Protein AF-A0A7C5W7N7-F1 (afdb_monomer_lite)

Foldseek 3Di:
DDDDDPDDDDPDPPDPVVVVLVVLVVVLVVLVVVLVVLVVCCVVVVDPPPVVSVVSVVVSVVSVVVSVVVVVVVVVVVVVVVVVVD

pLDDT: mean 84.19, std 17.35, range [43.28, 98.19]

Radius of gyration: 21.41 Å; chains: 1; bounding box: 48×49×50 Å

Sequence (86 aa):
MEGAVPAKGTAGPGKPFGEFLKDALGEVNSLQVDAEHAVEDLASGRTEDIARVMLAVAKADLAFETMMQIRNKLLEAYQEIMRMNT

Secondary structure (DSSP, 8-state):
----------------HHHHHHHHHHHHHHHHHHHHHHHHHHHTTS---HHHHHHHHHHHHHHHHHHHHHHHHHHHHHHHHHHHT-

Structure (mmCIF, N/CA/C/O backbone):
data_AF-A0A7C5W7N7-F1
#
_entry.id   AF-A0A7C5W7N7-F1
#
loop_
_atom_site.group_PDB
_atom_site.id
_atom_site.type_symbol
_atom_site.label_atom_id
_atom_site.label_alt_id
_atom_site.label_comp_id
_atom_site.label_asym_id
_atom_site.label_entity_id
_atom_site.label_seq_id
_atom_site.pdbx_PDB_ins_code
_atom_site.Cartn_x
_atom_site.Cartn_y
_atom_site.Cartn_z
_atom_site.occupancy
_atom_site.B_iso_or_equiv
_atom_site.auth_seq_id
_atom_site.auth_comp_id
_atom_site.auth_asym_id
_atom_site.auth_atom_id
_atom_site.pdbx_PDB_model_num
ATOM 1 N N . MET A 1 1 ? 33.905 -40.311 -27.705 1.00 51.09 1 MET A N 1
ATOM 2 C CA . MET A 1 1 ? 32.487 -40.466 -27.326 1.00 51.09 1 MET A CA 1
ATOM 3 C C . MET A 1 1 ? 32.275 -39.535 -26.141 1.00 51.09 1 MET A C 1
ATOM 5 O O . MET A 1 1 ? 32.524 -39.931 -25.016 1.00 51.09 1 MET A O 1
ATOM 9 N N . GLU A 1 2 ? 32.194 -38.217 -26.332 1.00 43.28 2 GLU A N 1
ATOM 10 C CA . GLU A 1 2 ? 31.081 -37.484 -26.969 1.00 43.28 2 GLU A CA 1
ATOM 11 C C . GLU A 1 2 ? 29.743 -37.909 -26.353 1.00 43.28 2 GLU A C 1
ATOM 13 O O . GLU A 1 2 ? 29.284 -39.016 -26.600 1.00 43.28 2 GLU A O 1
ATOM 18 N N . GLY A 1 3 ? 29.263 -37.149 -25.367 1.00 44.59 3 GLY A N 1
ATOM 19 C CA . GLY A 1 3 ? 27.989 -36.424 -25.479 1.00 44.59 3 GLY A CA 1
ATOM 20 C C . GLY A 1 3 ? 26.926 -37.154 -24.641 1.00 44.59 3 GLY A C 1
ATOM 21 O O . GLY A 1 3 ? 26.901 -38.371 -24.618 1.00 44.59 3 GLY A O 1
ATOM 22 N N . ALA A 1 4 ? 26.051 -36.535 -23.861 1.00 48.84 4 ALA A N 1
ATOM 23 C CA . ALA A 1 4 ? 25.584 -35.168 -23.847 1.00 48.84 4 ALA A CA 1
ATOM 24 C C . ALA A 1 4 ? 25.094 -34.828 -22.431 1.00 48.84 4 ALA A C 1
ATOM 26 O O . ALA A 1 4 ? 24.374 -35.611 -21.811 1.00 48.84 4 ALA A O 1
ATOM 27 N N . VAL A 1 5 ? 25.430 -33.635 -21.943 1.00 59.53 5 VAL A N 1
ATOM 28 C CA . VAL A 1 5 ? 24.583 -32.976 -20.946 1.00 59.53 5 VAL A CA 1
ATOM 29 C C . VAL A 1 5 ? 23.420 -32.344 -21.715 1.00 59.53 5 VAL A C 1
ATOM 31 O O . VAL A 1 5 ? 23.680 -31.568 -22.639 1.00 59.53 5 VAL A O 1
ATOM 34 N N . PRO A 1 6 ? 22.147 -32.664 -21.425 1.00 51.53 6 PRO A N 1
ATOM 35 C CA . PRO A 1 6 ? 21.049 -31.916 -22.008 1.00 51.53 6 PRO A CA 1
ATOM 36 C C . PRO A 1 6 ? 21.089 -30.499 -21.437 1.00 51.53 6 PRO A C 1
ATOM 38 O O . PRO A 1 6 ? 20.880 -30.254 -20.248 1.00 51.53 6 PRO A O 1
ATOM 41 N N . ALA A 1 7 ? 21.444 -29.575 -22.321 1.00 48.91 7 ALA A N 1
ATOM 42 C CA . ALA A 1 7 ? 21.490 -28.157 -22.070 1.00 48.91 7 ALA A CA 1
ATOM 43 C C . ALA A 1 7 ? 20.088 -27.604 -21.778 1.00 48.91 7 ALA A C 1
ATOM 45 O O . ALA A 1 7 ? 19.141 -27.845 -22.520 1.00 48.91 7 ALA A O 1
ATOM 46 N N . LYS A 1 8 ? 20.047 -26.768 -20.737 1.00 44.19 8 LYS A N 1
ATOM 47 C CA . LYS A 1 8 ? 19.253 -25.540 -20.638 1.00 44.19 8 LYS A CA 1
ATOM 48 C C . LYS A 1 8 ? 17.737 -25.726 -20.757 1.00 44.19 8 LYS A C 1
ATOM 50 O O . LYS A 1 8 ? 17.153 -25.642 -21.833 1.00 44.19 8 LYS A O 1
ATOM 55 N N . GLY A 1 9 ? 17.109 -25.853 -19.586 1.00 43.41 9 GLY A N 1
ATOM 56 C CA . GLY A 1 9 ? 15.687 -25.588 -19.411 1.00 43.41 9 GLY A CA 1
ATOM 57 C C . GLY A 1 9 ? 15.315 -24.277 -20.098 1.00 43.41 9 GLY A C 1
ATOM 58 O O . GLY A 1 9 ? 15.856 -23.210 -19.800 1.00 43.41 9 GLY A O 1
ATOM 59 N N . THR A 1 10 ? 14.429 -24.395 -21.073 1.00 44.75 10 THR A N 1
ATOM 60 C CA . THR A 1 10 ? 13.797 -23.288 -21.770 1.00 44.75 10 THR A CA 1
ATOM 61 C C . THR A 1 10 ? 12.953 -22.524 -20.757 1.00 44.75 10 THR A C 1
ATOM 63 O O . THR A 1 10 ? 11.816 -22.901 -20.476 1.00 44.75 10 THR A O 1
ATOM 66 N N . ALA A 1 11 ? 13.511 -21.456 -20.188 1.00 49.38 11 ALA A N 1
ATOM 67 C CA . ALA A 1 11 ? 12.698 -20.373 -19.666 1.00 49.38 11 ALA A CA 1
ATOM 68 C C . ALA A 1 11 ? 11.872 -19.867 -20.856 1.00 49.38 11 ALA A C 1
ATOM 70 O O . ALA A 1 11 ? 12.418 -19.270 -21.786 1.00 49.38 11 ALA A O 1
ATOM 71 N N . GLY A 1 12 ? 10.584 -20.223 -20.882 1.00 52.84 12 GLY A N 1
ATOM 72 C CA . GLY A 1 12 ? 9.631 -19.671 -21.838 1.00 52.84 12 GLY A CA 1
ATOM 73 C C . GLY A 1 12 ? 9.652 -18.141 -21.776 1.00 52.84 12 GLY A C 1
ATOM 74 O O . GLY A 1 12 ? 10.159 -17.587 -20.796 1.00 52.84 12 GLY A O 1
ATOM 75 N N . PRO A 1 13 ? 9.142 -17.449 -22.807 1.00 55.56 13 PRO A N 1
ATOM 76 C CA . PRO A 1 13 ? 9.110 -15.993 -22.821 1.00 55.56 13 PRO A CA 1
ATOM 77 C C . PRO A 1 13 ? 8.451 -15.508 -21.527 1.00 55.56 13 PRO A C 1
ATOM 79 O O . PRO A 1 13 ? 7.265 -15.744 -21.297 1.00 55.56 13 PRO A O 1
ATOM 82 N N . GLY A 1 14 ? 9.259 -14.916 -20.643 1.00 65.50 14 GLY A N 1
ATOM 83 C CA . GLY A 1 14 ? 8.770 -14.326 -19.408 1.00 65.50 14 GLY A CA 1
ATOM 84 C C . GLY A 1 14 ? 7.701 -13.294 -19.742 1.00 65.50 14 GLY A C 1
ATOM 85 O O . GLY A 1 14 ? 7.727 -12.701 -20.825 1.00 65.50 14 GLY A O 1
ATOM 86 N N . LYS A 1 15 ? 6.750 -13.112 -18.822 1.00 71.56 15 LYS A N 1
ATOM 87 C CA . LYS A 1 15 ? 5.666 -12.136 -18.961 1.00 71.56 15 LYS A CA 1
ATOM 88 C C . LYS A 1 15 ? 6.236 -10.807 -19.486 1.00 71.56 15 LYS A C 1
ATOM 90 O O . LYS A 1 15 ? 7.255 -10.359 -18.945 1.00 71.56 15 LYS A O 1
ATOM 95 N N . PRO A 1 16 ? 5.640 -10.189 -20.525 1.00 79.50 16 PRO A N 1
ATOM 96 C CA . PRO A 1 16 ? 6.100 -8.901 -21.020 1.00 79.50 16 PRO A CA 1
ATOM 97 C C . PRO A 1 16 ? 6.242 -7.929 -19.856 1.00 79.50 16 PRO A C 1
ATOM 99 O O . PRO A 1 16 ? 5.364 -7.844 -19.000 1.00 79.50 16 PRO A O 1
ATOM 102 N N . PHE A 1 17 ? 7.344 -7.186 -19.817 1.00 74.12 17 PHE A N 1
ATOM 103 C CA . PHE A 1 17 ? 7.641 -6.312 -18.686 1.00 74.12 17 PHE A CA 1
ATOM 104 C C . PHE A 1 17 ? 6.488 -5.329 -18.375 1.00 74.12 17 PHE A C 1
ATOM 106 O O . PHE A 1 17 ? 6.191 -5.056 -17.215 1.00 74.12 17 PHE A O 1
ATOM 113 N N . GLY A 1 18 ? 5.783 -4.844 -19.404 1.00 81.88 18 GLY A N 1
ATOM 114 C CA . GLY A 1 18 ? 4.605 -3.989 -19.229 1.00 81.88 18 GLY A CA 1
ATOM 115 C C . GLY A 1 18 ? 3.440 -4.668 -18.496 1.00 81.88 18 GLY A C 1
ATOM 116 O O . GLY A 1 18 ? 2.739 -4.005 -17.736 1.00 81.88 18 GLY A O 1
ATOM 117 N N . G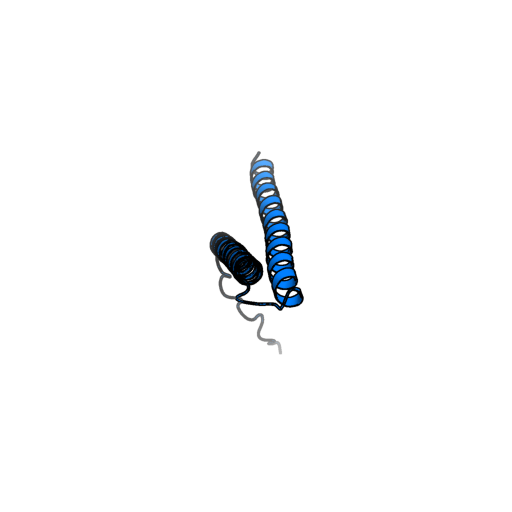LU A 1 19 ? 3.254 -5.980 -18.665 1.00 85.81 19 GLU A N 1
ATOM 118 C CA . GLU A 1 19 ? 2.271 -6.751 -17.893 1.00 85.81 19 GLU A CA 1
ATOM 119 C C . GLU A 1 19 ? 2.708 -6.896 -16.436 1.00 85.81 19 GLU A C 1
ATOM 121 O O . GLU A 1 19 ? 1.896 -6.687 -15.544 1.00 85.81 19 GLU A O 1
ATOM 126 N N . PHE A 1 20 ? 3.995 -7.153 -16.185 1.00 84.25 20 PHE A N 1
ATOM 127 C CA . PHE A 1 20 ? 4.535 -7.184 -14.823 1.00 84.25 20 PHE A CA 1
ATOM 128 C C . PHE A 1 20 ? 4.347 -5.842 -14.100 1.00 84.25 20 PHE A C 1
ATOM 130 O O . PHE A 1 20 ? 3.911 -5.811 -12.952 1.00 84.25 20 PHE A O 1
ATOM 137 N N . LEU A 1 21 ? 4.619 -4.722 -14.778 1.00 85.00 21 LEU A N 1
ATOM 138 C CA . LEU A 1 21 ? 4.396 -3.389 -14.217 1.00 85.00 21 LEU A CA 1
ATOM 139 C C . LEU A 1 21 ? 2.912 -3.139 -13.920 1.00 85.00 21 LEU A C 1
ATOM 141 O O . LEU A 1 21 ? 2.582 -2.573 -12.882 1.00 85.00 21 LEU A O 1
ATOM 145 N N . LYS A 1 22 ? 2.018 -3.559 -14.821 1.00 90.12 22 LYS A N 1
ATOM 146 C CA . LYS A 1 22 ? 0.571 -3.436 -14.627 1.00 90.12 22 LYS A CA 1
ATOM 147 C C . LYS A 1 22 ? 0.094 -4.239 -13.417 1.00 90.12 22 LYS A C 1
ATOM 149 O O . LYS A 1 22 ? -0.706 -3.725 -12.639 1.00 90.12 22 LYS A O 1
ATOM 154 N N . ASP A 1 23 ? 0.597 -5.458 -13.255 1.00 90.88 23 ASP A N 1
ATOM 155 C CA . ASP A 1 23 ? 0.279 -6.308 -12.108 1.00 90.88 23 ASP A CA 1
ATOM 156 C C . ASP A 1 23 ? 0.774 -5.666 -10.804 1.00 90.88 23 ASP A C 1
ATOM 158 O O . ASP A 1 23 ? 0.003 -5.535 -9.857 1.00 90.88 23 ASP A O 1
ATOM 162 N N . ALA A 1 24 ? 2.014 -5.164 -10.788 1.00 88.81 24 ALA A N 1
ATOM 163 C CA . ALA A 1 24 ? 2.580 -4.469 -9.633 1.00 88.81 24 ALA A CA 1
ATOM 164 C C . ALA A 1 24 ? 1.782 -3.206 -9.255 1.00 88.81 24 ALA A C 1
ATOM 166 O O . ALA A 1 24 ? 1.540 -2.966 -8.074 1.00 88.81 24 ALA A O 1
ATOM 167 N N . LEU A 1 25 ? 1.317 -2.421 -10.239 1.00 93.50 25 LEU A N 1
ATOM 168 C CA . LEU A 1 25 ? 0.406 -1.296 -9.985 1.00 93.50 25 LEU A CA 1
ATOM 169 C C . LEU A 1 25 ? -0.897 -1.753 -9.322 1.00 93.50 25 LEU A C 1
ATOM 171 O O . LEU A 1 25 ? -1.377 -1.106 -8.393 1.00 93.50 2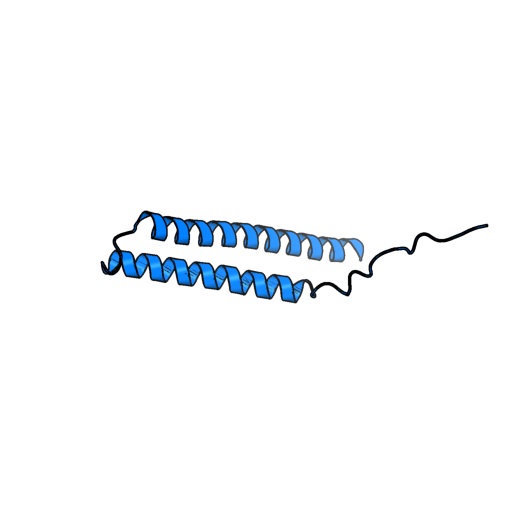5 LEU A O 1
ATOM 175 N N . GLY A 1 26 ? -1.482 -2.843 -9.821 1.00 95.88 26 GLY A N 1
ATOM 176 C CA . GLY A 1 26 ? -2.710 -3.408 -9.268 1.00 95.88 26 GLY A CA 1
ATOM 177 C C . GLY A 1 26 ? -2.532 -3.877 -7.825 1.00 95.88 26 GLY A C 1
ATOM 178 O O . GLY A 1 26 ? -3.414 -3.666 -6.991 1.00 95.88 26 GLY A O 1
ATOM 179 N N . GLU A 1 27 ? -1.378 -4.461 -7.514 1.00 94.88 27 GLU A N 1
ATOM 180 C CA . GLU A 1 27 ? -1.039 -4.916 -6.169 1.00 94.88 27 GLU A CA 1
ATOM 181 C C . GLU A 1 27 ? -0.842 -3.745 -5.199 1.00 94.88 27 GLU A C 1
ATOM 183 O O . GLU A 1 27 ? -1.452 -3.736 -4.132 1.00 94.88 27 GLU A O 1
ATOM 188 N N . VAL A 1 28 ? -0.101 -2.703 -5.593 1.00 96.38 28 VAL A N 1
ATOM 189 C CA . VAL A 1 28 ? 0.048 -1.474 -4.788 1.00 96.38 28 VAL A CA 1
ATOM 190 C C . VAL A 1 28 ? -1.305 -0.813 -4.523 1.00 96.38 28 VAL A C 1
ATOM 192 O O . VAL A 1 28 ? -1.582 -0.421 -3.391 1.00 96.38 28 VAL A O 1
ATOM 195 N N . ASN A 1 29 ? -2.172 -0.727 -5.536 1.00 97.31 29 ASN A N 1
ATOM 196 C CA . ASN A 1 29 ? -3.520 -0.184 -5.368 1.00 97.31 29 ASN A CA 1
ATOM 197 C C . ASN A 1 29 ? -4.353 -1.020 -4.386 1.00 97.31 29 ASN A C 1
ATOM 199 O O . ASN A 1 29 ? -5.053 -0.466 -3.546 1.00 97.31 29 ASN A O 1
ATOM 203 N N . SER A 1 30 ? -4.271 -2.348 -4.479 1.00 98.00 30 SER A N 1
ATOM 204 C CA . SER A 1 30 ? -4.992 -3.238 -3.562 1.00 98.00 30 SER A CA 1
ATOM 205 C C . SER A 1 30 ? -4.515 -3.049 -2.120 1.00 98.00 30 SER A C 1
ATOM 207 O O . SER A 1 30 ? -5.336 -2.926 -1.220 1.00 98.00 30 SER A O 1
ATOM 209 N N . LEU A 1 31 ? -3.200 -2.924 -1.907 1.00 97.94 31 LEU A N 1
ATOM 210 C CA . LEU A 1 31 ? -2.632 -2.656 -0.584 1.00 97.94 31 LEU A CA 1
ATOM 211 C C . LEU A 1 31 ? -3.052 -1.289 -0.023 1.00 97.94 31 LEU A C 1
ATOM 213 O O . LEU A 1 31 ? -3.292 -1.188 1.177 1.00 97.94 31 LEU A O 1
ATOM 217 N N . GLN A 1 32 ? -3.162 -0.255 -0.865 1.00 97.62 32 GLN A N 1
ATOM 218 C CA . GLN A 1 32 ? -3.687 1.051 -0.442 1.00 97.62 32 GLN A CA 1
ATOM 219 C C . GLN A 1 32 ? -5.146 0.958 -0.000 1.00 97.62 32 GLN A C 1
ATOM 221 O O . GLN A 1 32 ? -5.467 1.409 1.094 1.00 97.62 32 GLN A O 1
ATOM 226 N N . VAL A 1 33 ? -6.005 0.319 -0.798 1.00 98.19 33 VAL A N 1
ATOM 227 C CA . VAL A 1 33 ? -7.424 0.130 -0.452 1.00 98.19 33 VAL A CA 1
ATOM 228 C C . VAL A 1 33 ? -7.576 -0.683 0.838 1.00 98.19 33 VAL A C 1
ATOM 230 O O . VAL A 1 33 ? -8.380 -0.340 1.702 1.00 98.19 33 VAL A O 1
ATOM 233 N N . ASP A 1 34 ? -6.775 -1.735 1.016 1.00 97.50 34 ASP A N 1
ATOM 234 C CA . ASP A 1 34 ? -6.777 -2.531 2.246 1.00 97.50 34 ASP A CA 1
ATOM 235 C C . ASP A 1 34 ? -6.350 -1.703 3.470 1.00 97.50 34 ASP A C 1
ATOM 237 O O . ASP A 1 34 ? -6.930 -1.841 4.550 1.00 97.50 34 ASP A O 1
ATOM 241 N N . ALA A 1 35 ? -5.345 -0.836 3.315 1.00 97.88 35 ALA A N 1
ATOM 242 C CA . ALA A 1 35 ? -4.905 0.070 4.369 1.00 97.88 35 ALA A CA 1
ATOM 243 C C . ALA A 1 35 ? -5.976 1.120 4.706 1.00 97.88 35 ALA A C 1
ATOM 245 O O . ALA A 1 35 ? -6.234 1.356 5.886 1.00 97.88 35 ALA A O 1
ATOM 246 N N . GLU A 1 36 ? -6.636 1.701 3.701 1.00 97.94 36 GLU A N 1
ATOM 247 C CA . GLU A 1 36 ? -7.749 2.642 3.878 1.00 97.94 36 GLU A CA 1
ATOM 248 C C . GLU A 1 36 ? -8.901 1.999 4.654 1.00 97.94 36 GLU A C 1
ATOM 250 O O . GLU A 1 36 ? -9.323 2.536 5.679 1.00 97.94 36 GLU A O 1
ATOM 255 N N . HIS A 1 37 ? -9.345 0.805 4.251 1.00 97.94 37 HIS A N 1
ATOM 256 C CA . HIS A 1 37 ? -10.388 0.075 4.973 1.00 97.94 37 HIS A CA 1
ATOM 257 C C . HIS A 1 37 ? -9.985 -0.242 6.416 1.00 97.94 37 HIS A C 1
ATOM 259 O O . HIS A 1 37 ? -10.794 -0.088 7.329 1.00 97.94 37 HIS A O 1
ATOM 265 N N . ALA A 1 38 ? -8.734 -0.650 6.652 1.00 97.31 38 ALA A N 1
ATOM 266 C CA . ALA A 1 38 ? -8.252 -0.919 8.004 1.00 97.31 38 ALA A CA 1
ATOM 267 C C . ALA A 1 38 ? -8.285 0.346 8.883 1.00 97.31 38 ALA A C 1
ATOM 269 O O . ALA A 1 38 ? -8.678 0.286 10.050 1.00 97.31 38 ALA A O 1
ATOM 270 N N . VAL A 1 39 ? -7.908 1.499 8.323 1.00 97.56 39 VAL A N 1
ATOM 271 C CA . VAL A 1 39 ? -7.976 2.796 9.010 1.00 97.56 39 VAL A CA 1
ATOM 272 C C . VAL A 1 39 ? -9.424 3.201 9.284 1.00 97.56 39 VAL A C 1
ATOM 274 O O . VAL A 1 39 ? -9.729 3.644 10.391 1.00 97.56 39 VAL A O 1
ATOM 277 N N . GLU A 1 40 ? -10.332 3.015 8.327 1.00 97.81 40 GLU A N 1
ATOM 278 C CA . GLU A 1 40 ? -11.760 3.284 8.514 1.00 97.81 40 GLU A CA 1
ATOM 279 C C . GLU A 1 40 ? -12.387 2.387 9.582 1.00 97.81 40 GLU A C 1
ATOM 281 O O . GLU A 1 40 ? -13.160 2.860 10.421 1.00 97.81 40 GLU A O 1
ATOM 286 N N . ASP A 1 41 ? -12.055 1.098 9.586 1.00 97.25 41 ASP A N 1
ATOM 287 C CA . ASP A 1 41 ? -12.517 0.151 10.597 1.00 97.25 41 ASP A CA 1
ATOM 288 C C . ASP A 1 41 ? -12.050 0.571 11.991 1.00 97.25 41 ASP A C 1
ATOM 290 O O . ASP A 1 41 ? -12.822 0.492 12.948 1.00 97.25 41 ASP A O 1
ATOM 294 N N . LEU A 1 42 ? -10.815 1.061 12.113 1.00 97.00 42 LEU A N 1
ATOM 295 C CA . LEU A 1 42 ? -10.283 1.549 13.382 1.00 97.00 42 LEU A CA 1
ATOM 296 C C . LEU A 1 42 ? -10.979 2.841 13.820 1.00 97.00 42 LEU A C 1
ATOM 298 O O . LEU A 1 42 ? -11.431 2.951 14.957 1.00 97.00 42 LEU A O 1
ATOM 302 N N . ALA A 1 43 ? -11.111 3.809 12.912 1.00 96.12 43 ALA A N 1
ATOM 303 C CA . ALA A 1 43 ? -11.737 5.100 13.194 1.00 96.12 43 ALA A CA 1
ATOM 304 C C . ALA A 1 43 ? -13.230 4.973 13.541 1.00 96.12 43 ALA A C 1
ATOM 306 O O . ALA A 1 43 ? -13.756 5.757 14.330 1.00 96.12 43 ALA A O 1
ATOM 307 N N . SER A 1 44 ? -13.910 3.979 12.967 1.00 97.19 44 SER A N 1
ATOM 308 C CA . SER A 1 44 ? -15.316 3.671 13.249 1.00 97.19 44 SER A CA 1
ATOM 309 C C . SER A 1 44 ? -15.521 2.739 14.448 1.00 97.19 44 SER A C 1
ATOM 311 O O . SER A 1 44 ? -16.667 2.471 14.811 1.00 97.19 44 SER A O 1
ATOM 313 N N . GLY A 1 45 ? -14.443 2.242 15.066 1.00 94.56 45 GLY A N 1
ATOM 314 C CA . GLY A 1 45 ? -14.502 1.308 16.192 1.00 94.56 45 GLY A CA 1
ATOM 3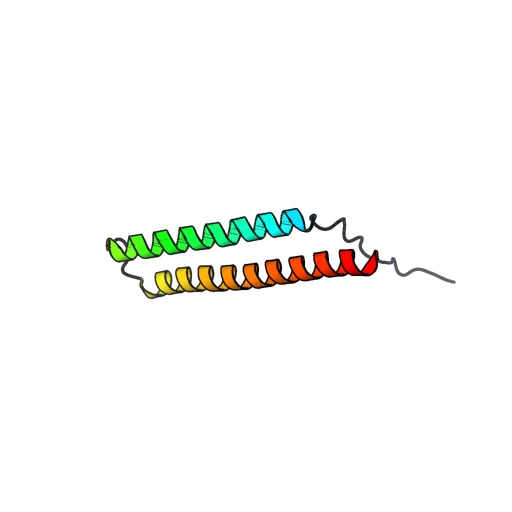15 C C . GLY A 1 45 ? -14.938 -0.113 15.816 1.00 94.56 45 GLY A C 1
ATOM 316 O O . GLY A 1 45 ? -15.275 -0.900 16.697 1.00 94.56 45 GLY A O 1
ATOM 317 N N . ARG A 1 46 ? -14.945 -0.466 14.521 1.00 95.75 46 ARG A N 1
ATOM 318 C CA . ARG A 1 46 ? -15.179 -1.844 14.047 1.00 95.75 46 ARG A CA 1
ATOM 319 C C . ARG A 1 46 ? -14.000 -2.771 14.350 1.00 95.75 46 ARG A C 1
ATOM 321 O O . ARG A 1 46 ? -14.187 -3.983 14.420 1.00 95.75 46 ARG A O 1
ATOM 328 N N . THR A 1 47 ? -12.807 -2.214 14.549 1.00 92.44 47 THR A N 1
ATOM 329 C CA . THR A 1 47 ? -11.628 -2.929 15.051 1.00 92.44 47 THR A CA 1
ATOM 330 C C . THR A 1 47 ? -10.903 -2.102 16.109 1.00 92.44 47 THR A C 1
ATOM 332 O O . THR A 1 47 ? -10.865 -0.879 16.029 1.00 92.44 47 THR A O 1
ATOM 335 N N . GLU A 1 48 ? -10.291 -2.777 17.080 1.00 95.50 48 GLU A N 1
ATOM 336 C CA . GLU A 1 48 ? -9.384 -2.180 18.075 1.00 95.50 48 GLU A CA 1
ATOM 337 C C . GLU A 1 48 ? -7.921 -2.603 17.837 1.00 95.50 48 GLU A C 1
ATOM 339 O O . GLU A 1 48 ? -7.010 -2.189 18.556 1.00 95.50 48 GLU A O 1
ATOM 344 N N . ASP A 1 49 ? -7.672 -3.435 16.819 1.00 96.00 49 ASP A N 1
ATOM 345 C CA . ASP A 1 49 ? -6.342 -3.953 16.499 1.00 96.00 49 ASP A CA 1
ATOM 346 C C . ASP A 1 49 ? -5.510 -2.913 15.734 1.00 96.00 49 ASP A C 1
ATOM 348 O O . ASP A 1 49 ? -5.364 -2.950 14.510 1.00 96.00 49 ASP A O 1
ATOM 352 N N . ILE A 1 50 ? -4.943 -1.970 16.487 1.00 95.50 50 ILE A N 1
ATOM 353 C CA . ILE A 1 50 ? -4.075 -0.910 15.960 1.00 95.50 50 ILE A CA 1
ATOM 354 C C . ILE A 1 50 ? -2.836 -1.504 15.276 1.00 95.50 50 ILE A C 1
ATOM 356 O O . ILE A 1 50 ? -2.393 -0.988 14.251 1.00 95.50 50 ILE A O 1
ATOM 360 N N . ALA A 1 51 ? -2.271 -2.593 15.807 1.00 97.19 51 ALA A N 1
ATOM 361 C CA . ALA A 1 51 ? -1.055 -3.193 15.260 1.00 97.19 51 ALA A CA 1
ATOM 362 C C . ALA A 1 51 ? -1.279 -3.700 13.830 1.00 97.19 51 ALA A C 1
ATOM 364 O O . ALA A 1 51 ? -0.446 -3.473 12.949 1.00 97.19 51 ALA A O 1
ATOM 365 N N . ARG A 1 52 ? -2.427 -4.333 13.575 1.00 95.88 52 ARG A N 1
ATOM 366 C CA . ARG A 1 52 ? -2.805 -4.792 12.238 1.00 95.88 52 ARG A CA 1
ATOM 367 C C . ARG A 1 52 ? -3.033 -3.643 11.262 1.00 95.88 52 ARG A C 1
ATOM 369 O O . ARG A 1 52 ? -2.609 -3.748 10.113 1.00 95.88 52 ARG A O 1
ATOM 376 N N . VAL A 1 53 ? -3.663 -2.562 11.714 1.00 97.31 53 VAL A N 1
ATOM 377 C CA . VAL A 1 53 ? -3.912 -1.367 10.891 1.00 97.31 53 VAL A CA 1
ATOM 378 C C . VAL A 1 53 ? -2.590 -0.714 10.500 1.00 97.31 53 VAL A C 1
ATOM 380 O O . VAL A 1 53 ? -2.328 -0.505 9.319 1.00 97.31 53 VAL A O 1
ATOM 383 N N . MET A 1 54 ? -1.701 -0.497 11.472 1.00 97.31 54 MET A N 1
ATOM 384 C CA . MET A 1 54 ? -0.369 0.061 11.226 1.00 97.31 54 MET A CA 1
ATOM 385 C C . MET A 1 54 ? 0.460 -0.831 10.294 1.00 97.31 54 MET A C 1
ATOM 387 O O . MET A 1 54 ? 1.187 -0.325 9.444 1.00 97.31 54 MET A O 1
ATOM 391 N N . LEU A 1 55 ? 0.328 -2.157 10.407 1.00 97.56 55 LEU A N 1
ATOM 392 C CA . LEU A 1 55 ? 0.986 -3.089 9.494 1.00 97.56 55 LEU A CA 1
ATOM 393 C C . LEU A 1 55 ? 0.434 -2.997 8.064 1.00 97.56 55 LEU A C 1
ATOM 395 O O . LEU A 1 55 ? 1.210 -3.106 7.118 1.00 97.56 55 LEU A O 1
ATOM 399 N N . ALA A 1 56 ? -0.879 -2.826 7.892 1.00 97.56 56 ALA A N 1
ATOM 400 C CA . ALA A 1 56 ? -1.488 -2.650 6.573 1.00 97.56 56 ALA A CA 1
ATOM 401 C C . ALA A 1 56 ? -0.974 -1.369 5.897 1.00 97.56 56 ALA A C 1
ATOM 403 O O . ALA A 1 56 ? -0.512 -1.426 4.759 1.00 97.56 56 ALA A O 1
ATOM 404 N N . VAL A 1 57 ? -0.944 -0.257 6.639 1.00 97.81 57 VAL A N 1
ATOM 405 C CA . VAL A 1 57 ? -0.386 1.021 6.168 1.00 97.81 57 VAL A CA 1
ATOM 406 C C . VAL A 1 57 ? 1.092 0.871 5.795 1.00 97.81 57 VAL A C 1
ATOM 408 O O . VAL A 1 57 ? 1.477 1.183 4.672 1.00 97.81 57 VAL A O 1
ATOM 411 N N . ALA A 1 58 ? 1.911 0.284 6.673 1.00 97.81 58 ALA A N 1
ATOM 412 C CA . ALA A 1 58 ? 3.338 0.093 6.407 1.00 97.81 58 ALA A CA 1
ATOM 413 C C . ALA A 1 58 ? 3.610 -0.782 5.169 1.00 97.81 58 ALA A C 1
ATOM 415 O O . ALA A 1 58 ? 4.577 -0.554 4.441 1.00 97.81 58 ALA A O 1
ATOM 416 N N . LYS A 1 59 ? 2.765 -1.790 4.912 1.00 97.19 59 LYS A N 1
ATOM 417 C CA . LYS A 1 59 ? 2.852 -2.607 3.692 1.00 97.19 59 LYS A CA 1
ATOM 418 C C . LYS A 1 59 ? 2.540 -1.792 2.442 1.00 97.19 59 LYS A C 1
ATOM 420 O O . LYS A 1 59 ? 3.259 -1.934 1.455 1.00 97.19 59 LYS A O 1
ATOM 425 N N . ALA A 1 60 ? 1.491 -0.972 2.480 1.00 97.81 60 ALA A N 1
ATOM 426 C CA . ALA A 1 60 ? 1.113 -0.117 1.360 1.00 97.81 60 ALA A CA 1
ATOM 427 C C . ALA A 1 60 ? 2.226 0.890 1.024 1.00 97.81 60 ALA A C 1
ATOM 429 O O . ALA A 1 60 ? 2.609 1.003 -0.142 1.00 97.81 60 ALA A O 1
ATOM 430 N N . ASP A 1 61 ? 2.806 1.532 2.042 1.00 97.38 61 ASP A N 1
ATOM 431 C CA . ASP A 1 61 ? 3.904 2.492 1.878 1.00 97.38 61 ASP A CA 1
ATOM 432 C C . ASP A 1 61 ? 5.147 1.835 1.267 1.00 97.38 61 ASP A C 1
ATOM 434 O O . ASP A 1 61 ? 5.665 2.296 0.247 1.00 97.38 61 ASP A O 1
ATOM 438 N N . LEU A 1 62 ? 5.591 0.703 1.824 1.00 97.12 62 LEU A N 1
ATOM 439 C CA . LEU A 1 62 ? 6.756 -0.021 1.312 1.00 97.12 62 LEU A CA 1
ATOM 440 C C . LEU A 1 62 ? 6.557 -0.482 -0.141 1.00 97.12 62 LEU A C 1
ATOM 442 O O . LEU A 1 62 ? 7.470 -0.384 -0.969 1.00 97.12 62 LEU A O 1
ATOM 446 N N . ALA A 1 63 ? 5.369 -0.996 -0.465 1.00 96.06 63 ALA A N 1
ATOM 447 C CA . ALA A 1 63 ? 5.048 -1.429 -1.820 1.00 96.06 63 ALA A CA 1
ATOM 448 C C . ALA A 1 63 ? 5.058 -0.247 -2.803 1.00 96.06 63 ALA A C 1
ATOM 450 O O . ALA A 1 63 ? 5.600 -0.359 -3.906 1.00 96.06 63 ALA A O 1
ATOM 451 N N . PHE A 1 64 ? 4.528 0.906 -2.390 1.00 95.25 64 PHE A N 1
ATOM 452 C CA . PHE A 1 64 ? 4.544 2.127 -3.187 1.00 95.25 64 PHE A CA 1
ATOM 453 C C . PHE A 1 64 ? 5.967 2.650 -3.433 1.00 95.25 64 PHE A C 1
ATOM 455 O O . PHE A 1 64 ? 6.330 2.940 -4.577 1.00 95.25 64 PHE A O 1
ATOM 462 N N . GLU A 1 65 ? 6.805 2.717 -2.396 1.00 95.75 65 G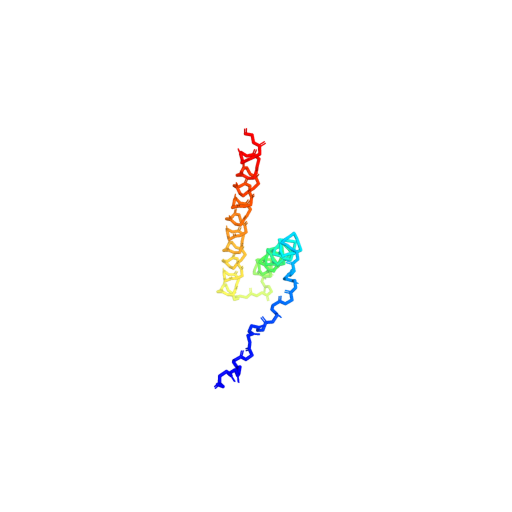LU A N 1
ATOM 463 C CA . GLU A 1 65 ? 8.215 3.107 -2.529 1.00 95.75 65 GLU A CA 1
ATOM 464 C C . GLU A 1 65 ? 8.961 2.189 -3.502 1.00 95.75 65 GLU A C 1
ATOM 466 O O . GLU A 1 65 ? 9.675 2.653 -4.397 1.00 95.75 65 GLU A O 1
ATOM 471 N N . THR A 1 66 ? 8.734 0.882 -3.379 1.00 93.81 66 THR A N 1
ATOM 472 C CA . THR A 1 66 ? 9.317 -0.122 -4.275 1.00 93.81 66 THR A CA 1
ATOM 473 C C . THR A 1 66 ? 8.872 0.111 -5.720 1.00 93.81 66 THR A C 1
ATOM 475 O O . THR A 1 66 ? 9.690 0.114 -6.643 1.00 93.81 66 THR A O 1
ATOM 478 N N . MET A 1 67 ? 7.586 0.381 -5.945 1.00 91.00 67 MET A N 1
ATOM 479 C CA . MET A 1 67 ? 7.061 0.681 -7.275 1.00 91.00 67 MET A CA 1
ATOM 480 C C . MET A 1 67 ? 7.671 1.959 -7.866 1.00 91.00 67 MET A C 1
ATOM 482 O O . MET A 1 67 ? 7.983 1.999 -9.058 1.00 91.00 67 MET A O 1
ATOM 486 N N . MET A 1 68 ? 7.885 2.995 -7.057 1.00 92.50 68 MET A N 1
ATOM 487 C CA . MET A 1 68 ? 8.544 4.226 -7.499 1.00 92.50 68 MET A CA 1
ATOM 488 C C . MET A 1 68 ? 9.986 3.970 -7.949 1.00 92.50 68 MET A C 1
ATOM 490 O O . MET A 1 68 ? 10.411 4.509 -8.973 1.00 92.50 68 MET A O 1
ATOM 494 N N . GLN A 1 69 ? 10.721 3.100 -7.252 1.00 92.00 69 GLN A N 1
ATOM 495 C CA . GLN A 1 69 ? 12.058 2.680 -7.681 1.00 92.00 69 GLN A CA 1
ATOM 496 C C . GLN A 1 69 ? 12.017 1.949 -9.026 1.00 92.00 69 GLN A C 1
ATOM 498 O O . GLN A 1 69 ? 12.812 2.256 -9.918 1.00 92.00 69 GLN A O 1
ATOM 503 N N . ILE A 1 70 ? 11.055 1.040 -9.211 1.00 88.19 70 ILE A N 1
ATOM 504 C CA . ILE A 1 70 ? 10.852 0.341 -10.487 1.00 88.19 70 ILE A CA 1
ATOM 505 C C . ILE A 1 70 ? 10.538 1.350 -11.598 1.00 88.19 70 ILE A C 1
ATOM 507 O O . ILE A 1 70 ? 11.185 1.331 -12.645 1.00 88.19 70 ILE A O 1
ATOM 511 N N . ARG A 1 71 ? 9.603 2.280 -11.366 1.00 86.38 71 ARG A N 1
ATOM 512 C CA . ARG A 1 71 ? 9.254 3.352 -12.311 1.00 86.38 71 ARG A CA 1
ATOM 513 C C . ARG A 1 71 ? 10.482 4.165 -12.718 1.00 86.38 71 ARG A C 1
ATOM 515 O O . ARG A 1 71 ? 10.687 4.390 -13.909 1.00 86.38 71 ARG A O 1
ATOM 522 N N . ASN A 1 72 ? 11.295 4.594 -11.757 1.00 91.12 72 ASN A N 1
ATOM 523 C CA . ASN A 1 72 ? 12.507 5.365 -12.034 1.00 91.12 72 ASN A CA 1
ATOM 524 C C . ASN A 1 72 ? 13.488 4.558 -12.886 1.00 91.12 72 ASN A C 1
ATOM 526 O O . ASN A 1 72 ? 13.974 5.059 -13.900 1.00 91.12 72 ASN A O 1
ATOM 530 N N . LYS A 1 73 ? 13.697 3.279 -12.550 1.00 87.94 73 LYS A N 1
ATOM 531 C CA . LYS A 1 73 ? 14.611 2.420 -13.305 1.00 87.94 73 LYS A CA 1
ATOM 532 C C . LYS A 1 73 ? 14.168 2.204 -14.750 1.00 87.94 73 LYS A C 1
ATOM 534 O O . LYS A 1 73 ? 15.001 2.055 -15.642 1.00 87.94 73 LYS A O 1
ATOM 539 N N . LEU A 1 74 ? 12.862 2.231 -14.998 1.00 83.06 74 LEU A N 1
ATOM 540 C CA . LEU A 1 74 ? 12.315 2.148 -16.347 1.00 83.06 74 LEU A CA 1
ATOM 541 C C . LEU A 1 74 ? 12.522 3.408 -17.161 1.00 83.06 74 LEU A C 1
ATOM 543 O O . LEU A 1 74 ? 12.844 3.317 -18.343 1.00 83.06 74 LEU A O 1
ATOM 547 N N . LEU A 1 75 ? 12.345 4.570 -16.540 1.00 86.56 75 LEU A N 1
ATOM 548 C CA . LEU A 1 75 ? 12.634 5.835 -17.200 1.00 86.56 75 LEU A CA 1
ATOM 549 C C . LEU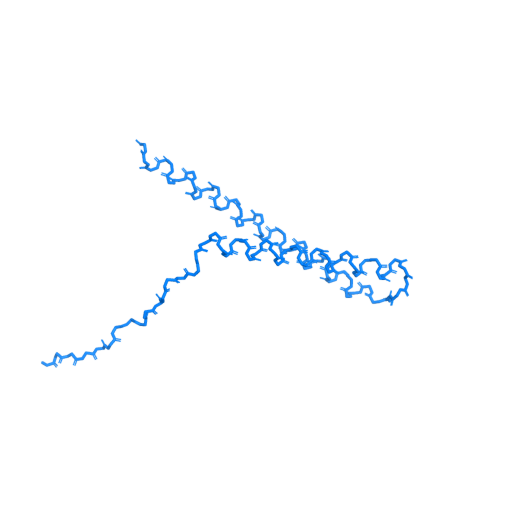 A 1 75 ? 14.118 5.915 -17.574 1.00 86.56 75 LEU A C 1
ATOM 551 O O . LEU A 1 75 ? 14.430 6.319 -18.690 1.00 86.56 75 LEU A O 1
ATOM 555 N N . GLU A 1 76 ? 15.015 5.452 -16.698 1.00 88.25 76 GLU A N 1
ATOM 556 C CA . GLU A 1 76 ? 16.446 5.321 -17.003 1.00 88.25 76 GLU A CA 1
ATOM 557 C C . GLU A 1 76 ? 16.699 4.371 -18.181 1.00 88.25 76 GLU A C 1
ATOM 559 O O . GLU A 1 76 ? 17.388 4.738 -19.128 1.00 88.25 76 GLU A O 1
ATOM 564 N N . ALA A 1 77 ? 16.122 3.164 -18.160 1.00 85.25 77 ALA A N 1
ATOM 565 C CA . ALA A 1 77 ? 16.301 2.186 -19.234 1.00 85.25 77 ALA A CA 1
ATOM 566 C C . ALA A 1 77 ? 15.789 2.708 -20.588 1.00 85.25 77 ALA A C 1
ATOM 568 O O . ALA A 1 77 ? 16.429 2.503 -21.618 1.00 85.25 77 ALA A O 1
ATOM 569 N N . TYR A 1 78 ? 14.661 3.424 -20.588 1.00 83.19 78 TYR A N 1
ATOM 570 C CA . TYR A 1 78 ? 14.134 4.081 -21.781 1.00 83.19 78 TYR A CA 1
ATOM 571 C C . TYR A 1 78 ? 15.075 5.180 -22.298 1.00 83.19 78 TYR A C 1
ATOM 573 O O . TYR A 1 78 ? 15.352 5.248 -23.496 1.00 83.19 78 TYR A O 1
ATOM 581 N N . GLN A 1 79 ? 15.601 6.022 -21.403 1.00 85.75 79 GLN A N 1
ATOM 582 C CA . GLN A 1 79 ? 16.564 7.068 -21.761 1.00 85.75 79 GLN A CA 1
ATOM 583 C C . GLN A 1 79 ? 17.869 6.490 -22.327 1.00 85.75 79 GLN A C 1
ATOM 585 O O . GLN A 1 79 ? 18.411 7.044 -23.282 1.00 85.75 79 GLN A O 1
ATOM 590 N N . GLU A 1 80 ? 18.353 5.372 -21.784 1.00 82.31 80 GLU A N 1
ATOM 591 C CA . GLU A 1 80 ? 19.569 4.705 -22.260 1.00 82.31 80 GLU A CA 1
ATOM 592 C C . GLU A 1 80 ? 19.404 4.164 -23.688 1.00 82.31 80 GLU A C 1
ATOM 594 O O . GLU A 1 80 ? 20.263 4.392 -24.539 1.00 82.31 80 GLU A O 1
ATOM 599 N N . ILE A 1 81 ? 18.265 3.529 -23.998 1.00 80.69 81 ILE A N 1
ATOM 600 C CA . ILE A 1 81 ? 17.955 3.060 -25.361 1.00 80.69 81 ILE A CA 1
ATOM 601 C C . ILE A 1 81 ? 17.964 4.230 -26.355 1.00 80.69 81 ILE A C 1
ATOM 603 O O . ILE A 1 81 ? 18.519 4.113 -27.447 1.00 80.69 81 ILE A O 1
ATOM 607 N N . MET A 1 82 ? 17.386 5.372 -25.971 1.00 79.12 82 MET A N 1
ATOM 608 C CA . MET A 1 82 ? 17.367 6.576 -26.808 1.00 79.12 82 MET A CA 1
ATOM 609 C C . MET A 1 82 ? 18.774 7.145 -27.040 1.00 79.12 82 MET A C 1
ATOM 611 O O . MET A 1 82 ? 19.079 7.579 -28.150 1.00 79.12 82 MET A O 1
ATOM 615 N N . ARG A 1 83 ? 19.645 7.118 -26.021 1.00 77.81 83 ARG A N 1
ATOM 616 C CA . ARG A 1 83 ? 21.042 7.570 -26.131 1.00 77.81 83 ARG A CA 1
ATOM 617 C C . ARG A 1 83 ? 21.905 6.660 -26.994 1.00 77.81 83 ARG A C 1
ATOM 619 O O . ARG A 1 83 ? 22.811 7.163 -27.637 1.00 77.81 83 ARG A O 1
ATOM 626 N N . MET A 1 84 ? 21.647 5.356 -27.005 1.00 74.75 84 MET A N 1
ATOM 627 C CA . MET A 1 84 ? 22.459 4.396 -27.760 1.00 74.75 84 MET A CA 1
ATOM 628 C C . MET A 1 84 ? 22.149 4.392 -29.267 1.00 74.75 84 MET A C 1
ATOM 630 O O . MET A 1 84 ? 22.942 3.886 -30.056 1.00 74.75 84 MET A O 1
ATOM 634 N N . ASN A 1 85 ? 21.006 4.957 -29.670 1.00 58.66 85 ASN A N 1
ATOM 635 C CA . ASN A 1 85 ? 20.574 5.063 -31.066 1.00 58.66 85 ASN A CA 1
ATOM 636 C C . ASN A 1 85 ? 20.919 6.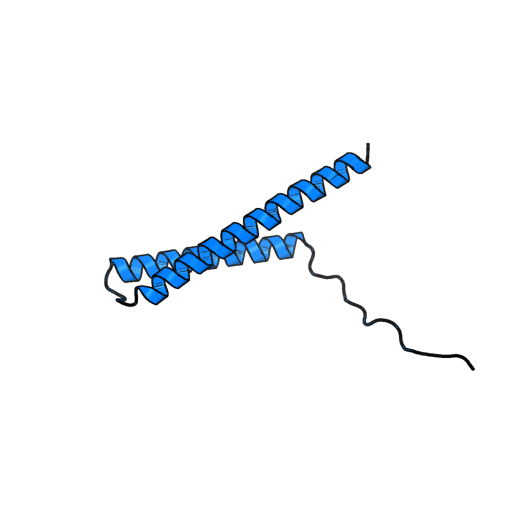420 -31.720 1.00 58.66 85 ASN A C 1
ATOM 638 O O . ASN A 1 85 ? 20.443 6.703 -32.820 1.00 58.66 85 ASN A O 1
ATOM 642 N N . THR A 1 86 ? 21.702 7.264 -31.038 1.00 51.12 86 THR A N 1
ATOM 643 C CA . THR A 1 86 ? 22.247 8.530 -31.560 1.00 51.12 86 THR A CA 1
ATOM 644 C C . THR A 1 86 ? 23.766 8.481 -31.505 1.00 51.12 86 THR A C 1
ATOM 646 O O . THR A 1 86 ? 24.398 8.923 -32.487 1.00 51.12 86 THR A O 1
#